Protein AF-A0A0M1J320-F1 (afdb_monomer)

Solvent-accessible surface area (backbone atoms only — not comparable to full-atom values): 5927 Å² total; per-residue (Å²): 108,68,75,60,56,32,64,72,74,73,54,81,69,68,88,75,53,82,51,69,70,58,49,50,48,52,53,51,60,73,50,59,86,61,50,75,67,55,53,50,50,56,52,50,54,52,48,50,53,51,49,51,52,50,53,52,50,50,53,54,52,49,56,53,51,51,52,50,52,52,49,37,47,53,50,42,54,52,43,47,73,75,66,50,56,69,71,58,42,28,70,72,56,71,46,55,68,79,75,75,107

Nearest PDB structures (foldseek):
  3frw-assembly2_D  TM=5.527E-01  e=1.841E+00  Blautia obeum ATCC 29174
  3g1c-assembly1_A-2  TM=4.290E-01  e=2.258E+00  Lachnospira eligens ATCC 27750
  3frw-assembly1_A  TM=5.045E-01  e=6.699E+00  Blautia obeum ATCC 29174

Secondary structure (DSSP, 8-state):
-HHHHHHHH----GGG---HHHHHHHHHHHS-SS-HHHHHHHHHHHHHHHHHHHHHHHHHHHHHHHHHHHHHHHHHHHHHHTT--HHHHHHHH---HHHH-

pLDDT: mean 84.68, std 9.64, range [60.97, 96.75]

Structure (mmCIF, N/CA/C/O backbone):
data_AF-A0A0M1J320-F1
#
_entry.id   AF-A0A0M1J320-F1
#
loop_
_atom_site.group_PDB
_atom_site.id
_atom_site.type_symbol
_atom_site.label_atom_id
_atom_site.label_alt_id
_atom_site.label_comp_id
_atom_site.label_asym_id
_atom_site.label_entity_id
_atom_site.label_seq_id
_atom_site.pdbx_PDB_ins_code
_atom_site.Cartn_x
_atom_site.Cartn_y
_atom_site.Cartn_z
_atom_site.occupancy
_atom_site.B_iso_or_equiv
_atom_site.auth_seq_id
_atom_site.auth_comp_id
_atom_site.auth_asym_id
_atom_site.auth_atom_id
_atom_site.pdbx_PDB_model_num
ATOM 1 N N . MET A 1 1 ? -0.153 2.693 -46.789 1.00 64.81 1 MET A N 1
ATOM 2 C CA . MET A 1 1 ? 1.242 3.129 -46.529 1.00 64.81 1 MET A CA 1
ATOM 3 C C . MET A 1 1 ? 1.849 1.989 -45.742 1.00 64.81 1 MET A C 1
ATOM 5 O O . MET A 1 1 ? 1.321 1.736 -44.676 1.00 64.81 1 MET A O 1
ATOM 9 N N . ARG A 1 2 ? 2.882 1.297 -46.235 1.00 71.19 2 ARG A N 1
ATOM 10 C CA . ARG A 1 2 ? 3.331 0.024 -45.637 1.00 71.19 2 ARG A CA 1
ATOM 11 C C . ARG A 1 2 ? 3.721 0.124 -44.153 1.00 71.19 2 ARG A C 1
ATOM 13 O O . ARG A 1 2 ? 3.338 -0.735 -43.389 1.00 71.19 2 ARG A O 1
ATOM 20 N N . ALA A 1 3 ? 4.286 1.249 -43.713 1.00 73.00 3 ALA A N 1
ATOM 21 C CA . ALA A 1 3 ? 4.530 1.505 -42.287 1.00 73.00 3 ALA A CA 1
ATOM 22 C C .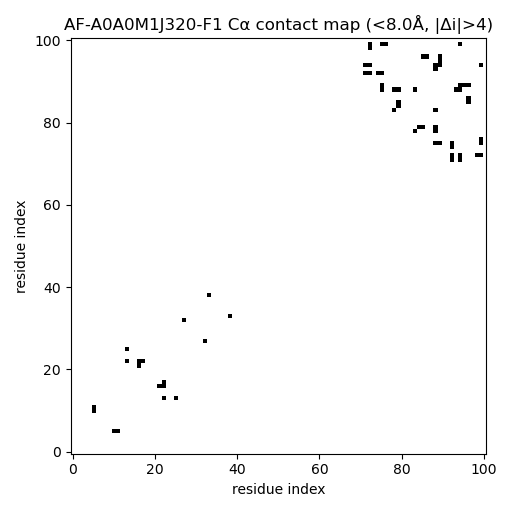 ALA A 1 3 ? 3.259 1.522 -41.405 1.00 73.00 3 ALA A C 1
ATOM 24 O O . ALA A 1 3 ? 3.342 1.279 -40.208 1.00 73.00 3 ALA A O 1
ATOM 25 N N . ILE A 1 4 ? 2.087 1.831 -41.974 1.00 74.00 4 ILE A N 1
ATOM 26 C CA . ILE A 1 4 ? 0.795 1.727 -41.275 1.00 74.00 4 ILE A CA 1
ATOM 27 C C . ILE A 1 4 ? 0.375 0.257 -41.178 1.00 74.00 4 ILE A C 1
ATOM 29 O O . ILE A 1 4 ? -0.128 -0.154 -40.140 1.00 74.00 4 ILE A O 1
ATOM 33 N N . ASP A 1 5 ? 0.609 -0.520 -42.237 1.00 79.31 5 ASP A N 1
ATOM 34 C CA . ASP A 1 5 ? 0.240 -1.936 -42.311 1.00 79.31 5 ASP A CA 1
ATOM 35 C C . ASP A 1 5 ? 1.128 -2.781 -41.372 1.00 79.31 5 ASP A C 1
ATOM 37 O O . ASP A 1 5 ? 0.602 -3.514 -40.542 1.00 79.31 5 ASP A O 1
ATOM 41 N N . ASP A 1 6 ? 2.447 -2.562 -41.386 1.00 79.00 6 ASP A N 1
ATOM 42 C CA . ASP A 1 6 ? 3.413 -3.208 -40.479 1.00 79.00 6 ASP A CA 1
ATOM 43 C C . ASP A 1 6 ? 3.172 -2.817 -38.999 1.00 79.00 6 ASP A C 1
ATOM 45 O O . ASP A 1 6 ? 3.489 -3.546 -38.059 1.00 79.00 6 ASP A O 1
ATOM 49 N N . SER A 1 7 ? 2.584 -1.638 -38.753 1.00 74.12 7 SER A N 1
ATOM 50 C CA . SER A 1 7 ? 2.190 -1.216 -37.401 1.00 74.12 7 SER A CA 1
ATOM 51 C C . SER A 1 7 ? 0.925 -1.922 -36.898 1.00 74.12 7 SER A C 1
ATOM 53 O O . SER A 1 7 ? 0.681 -1.911 -35.691 1.00 74.12 7 SER A O 1
ATOM 55 N N . LEU A 1 8 ? 0.095 -2.466 -37.791 1.00 81.19 8 LEU A N 1
ATOM 56 C CA . LEU A 1 8 ? -1.160 -3.142 -37.450 1.00 81.19 8 LEU A CA 1
ATOM 57 C C . LEU A 1 8 ? -0.935 -4.609 -37.067 1.00 81.19 8 LEU A C 1
ATOM 59 O O . LEU A 1 8 ? -1.662 -5.121 -36.217 1.00 81.19 8 LEU A O 1
ATOM 63 N N . ASP A 1 9 ? 0.056 -5.270 -37.669 1.00 80.75 9 ASP A N 1
ATOM 64 C CA . ASP A 1 9 ? 0.405 -6.670 -37.393 1.00 80.75 9 ASP A CA 1
ATOM 65 C C . ASP A 1 9 ? 1.643 -6.841 -36.492 1.00 80.75 9 ASP A C 1
ATOM 67 O O . ASP A 1 9 ? 1.839 -7.913 -35.913 1.00 80.75 9 ASP A O 1
ATOM 71 N N . GLY A 1 10 ? 2.443 -5.783 -36.321 1.00 75.88 10 GLY A N 1
ATOM 72 C CA . GLY A 1 10 ? 3.642 -5.787 -35.489 1.00 75.88 10 GLY A CA 1
ATOM 73 C C . GLY A 1 10 ? 4.814 -6.564 -36.093 1.00 75.88 10 GLY A C 1
ATOM 74 O O . GLY A 1 10 ? 5.746 -6.898 -35.359 1.00 75.88 10 GLY A O 1
ATOM 75 N N . GLN A 1 11 ? 4.783 -6.872 -37.393 1.00 76.31 11 GLN A N 1
ATOM 76 C CA . GLN A 1 11 ? 5.863 -7.552 -38.106 1.00 76.31 11 GLN A CA 1
ATOM 77 C C . GLN A 1 11 ? 6.450 -6.621 -39.166 1.00 76.31 11 GLN A C 1
ATOM 79 O O . GLN A 1 11 ? 5.737 -6.054 -39.985 1.00 76.31 11 GLN A O 1
ATOM 84 N N . ILE A 1 12 ? 7.774 -6.462 -39.156 1.00 81.06 12 ILE A N 1
ATOM 85 C CA . ILE A 1 12 ? 8.475 -5.559 -40.073 1.00 81.06 12 ILE A CA 1
ATOM 86 C C . ILE A 1 12 ? 9.362 -6.393 -40.999 1.00 81.06 12 ILE A C 1
ATOM 88 O O . ILE A 1 12 ? 10.266 -7.085 -40.536 1.00 81.06 12 ILE A O 1
ATOM 92 N N . ASP A 1 13 ? 9.125 -6.303 -42.309 1.00 82.25 13 ASP A N 1
ATOM 93 C CA . ASP A 1 13 ? 10.035 -6.828 -43.334 1.00 82.25 13 ASP A CA 1
ATOM 94 C C . ASP A 1 13 ? 11.010 -5.726 -43.774 1.00 82.25 13 ASP A C 1
ATOM 96 O O . ASP A 1 13 ? 10.734 -4.931 -44.681 1.00 82.25 13 ASP A O 1
ATOM 100 N N . GLU A 1 14 ? 12.166 -5.666 -43.112 1.00 78.25 14 GLU A N 1
ATOM 101 C CA . GLU A 1 14 ? 13.184 -4.628 -43.318 1.00 78.25 14 GLU A CA 1
ATOM 102 C C . GLU A 1 14 ? 13.685 -4.541 -44.771 1.00 78.25 14 GLU A C 1
ATOM 104 O O . GLU A 1 14 ? 14.018 -3.452 -45.245 1.00 78.25 14 GLU A O 1
ATOM 109 N N . ALA A 1 15 ? 13.667 -5.651 -45.522 1.00 78.94 15 ALA A N 1
ATOM 110 C CA . ALA A 1 15 ? 14.125 -5.699 -46.913 1.00 78.94 15 ALA A CA 1
ATOM 111 C C . ALA A 1 15 ? 13.234 -4.885 -47.868 1.00 78.94 15 ALA A C 1
ATOM 113 O O . ALA A 1 15 ? 13.656 -4.524 -48.971 1.00 78.94 15 ALA A O 1
ATOM 114 N N . THR A 1 16 ? 12.006 -4.566 -47.450 1.00 82.12 16 THR A N 1
ATOM 115 C CA . THR A 1 16 ? 11.068 -3.764 -48.247 1.00 82.12 16 THR A CA 1
ATOM 116 C C . THR A 1 16 ? 11.265 -2.251 -48.098 1.00 82.12 16 THR A C 1
ATOM 118 O O . THR A 1 16 ? 10.709 -1.481 -48.888 1.00 82.12 16 THR A O 1
ATOM 121 N N . TYR A 1 17 ? 12.102 -1.803 -47.155 1.00 83.81 17 TYR A N 1
ATOM 122 C CA . TYR A 1 17 ? 12.422 -0.392 -46.937 1.00 83.81 17 TYR A CA 1
ATOM 123 C C . TYR A 1 17 ? 13.711 0.004 -47.664 1.00 83.81 17 TYR A C 1
ATOM 125 O O . TYR A 1 17 ? 14.817 -0.257 -47.218 1.00 83.81 17 TYR A O 1
ATOM 133 N N . THR A 1 18 ? 13.588 0.705 -48.790 1.00 83.75 18 THR A N 1
ATOM 134 C CA . THR A 1 18 ? 14.741 1.033 -49.655 1.00 83.75 18 THR A CA 1
ATOM 135 C C . THR A 1 18 ? 15.412 2.370 -49.344 1.00 83.75 18 THR 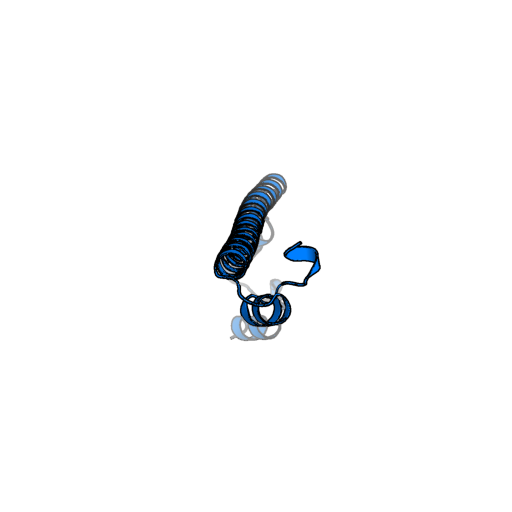A C 1
ATOM 137 O O . THR A 1 18 ? 16.480 2.673 -49.879 1.00 83.75 18 THR A O 1
ATOM 140 N N . ARG A 1 19 ? 14.804 3.206 -48.494 1.00 88.31 19 ARG A N 1
ATOM 141 C CA . ARG A 1 19 ? 15.380 4.504 -48.122 1.00 88.31 19 ARG A CA 1
ATOM 142 C C . ARG A 1 19 ? 16.576 4.307 -47.201 1.00 88.31 19 ARG A C 1
ATOM 144 O O . ARG A 1 19 ? 16.454 3.715 -46.132 1.00 88.31 19 ARG A O 1
ATOM 151 N N . SER A 1 20 ? 17.709 4.878 -47.596 1.00 84.00 20 SER A N 1
ATOM 152 C CA . SER A 1 20 ? 18.983 4.743 -46.884 1.00 84.00 20 SER A CA 1
ATOM 153 C C . SER A 1 20 ? 18.921 5.215 -45.428 1.00 84.00 20 SER A C 1
ATOM 155 O O . SER A 1 20 ? 19.599 4.674 -44.563 1.00 84.00 20 SER A O 1
ATOM 157 N N . GLU A 1 21 ? 18.089 6.214 -45.148 1.00 85.44 21 GLU A N 1
ATOM 158 C CA . GLU A 1 21 ? 17.862 6.777 -43.824 1.00 85.44 21 GLU A CA 1
ATOM 159 C C . GLU A 1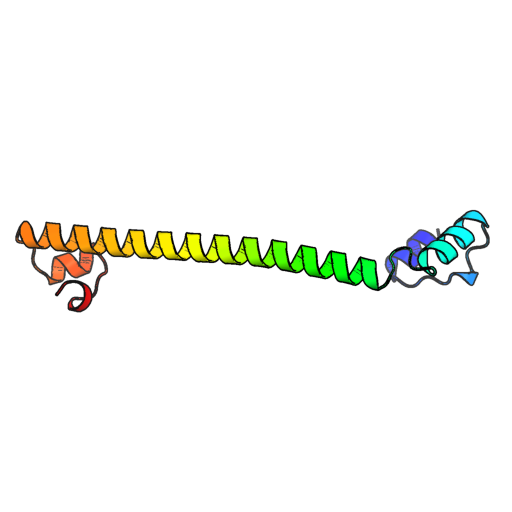 21 ? 17.113 5.793 -42.926 1.00 85.44 21 GLU A C 1
ATOM 161 O O . GLU A 1 21 ? 17.438 5.680 -41.751 1.00 85.44 21 GLU A O 1
ATOM 166 N N . ILE A 1 22 ? 16.158 5.045 -43.488 1.00 83.62 22 ILE A N 1
ATOM 167 C CA . ILE A 1 22 ? 15.382 4.034 -42.760 1.00 83.62 22 ILE A CA 1
ATOM 168 C C . ILE A 1 22 ? 16.259 2.812 -42.470 1.00 83.62 22 ILE A C 1
ATOM 170 O O . ILE A 1 22 ? 16.297 2.335 -41.342 1.00 83.62 22 ILE A O 1
ATOM 174 N N . LEU A 1 23 ? 17.055 2.372 -43.448 1.00 80.94 23 LEU A N 1
ATOM 175 C CA . LEU A 1 23 ? 18.000 1.266 -43.267 1.00 80.94 23 LEU A CA 1
ATOM 176 C C . LEU A 1 23 ? 19.056 1.560 -42.189 1.00 80.94 23 LEU A C 1
ATOM 178 O O . LEU A 1 23 ? 19.403 0.685 -41.403 1.00 80.94 23 LEU A O 1
ATOM 182 N N . LYS A 1 24 ? 19.533 2.809 -42.097 1.00 81.00 24 LYS A N 1
ATOM 183 C CA . LYS A 1 24 ? 20.434 3.239 -41.013 1.00 81.00 24 LYS A CA 1
ATOM 184 C C . LYS A 1 24 ? 19.767 3.175 -39.640 1.00 81.00 24 LYS A C 1
ATOM 186 O O . LYS A 1 24 ? 20.443 2.871 -38.664 1.00 81.00 24 LYS A O 1
ATOM 191 N N . ILE A 1 25 ? 18.469 3.472 -39.558 1.00 79.25 25 ILE A N 1
ATOM 192 C CA . ILE A 1 25 ? 17.707 3.368 -38.309 1.00 79.25 25 ILE A CA 1
ATOM 193 C C . ILE A 1 25 ? 17.617 1.902 -37.874 1.00 79.25 25 ILE A C 1
ATOM 195 O O . ILE A 1 25 ? 17.901 1.626 -36.715 1.00 79.25 25 ILE A O 1
ATOM 199 N N . PHE A 1 26 ? 17.325 0.964 -38.783 1.00 77.94 26 PHE A N 1
ATOM 200 C CA . PHE A 1 26 ? 17.331 -0.467 -38.447 1.00 77.94 26 PHE A CA 1
ATOM 201 C C . PHE A 1 26 ? 18.701 -0.940 -37.961 1.00 77.94 26 PHE A C 1
ATOM 203 O O . PHE A 1 26 ? 18.786 -1.538 -36.897 1.00 77.94 26 PHE A O 1
ATOM 210 N N . GLN A 1 27 ? 19.787 -0.544 -38.629 1.00 73.56 27 GLN A N 1
ATOM 211 C CA . GLN A 1 27 ? 21.149 -0.851 -38.169 1.00 73.56 27 GLN A CA 1
ATOM 212 C C . GLN A 1 27 ? 21.475 -0.261 -36.788 1.00 73.56 27 GLN A C 1
ATOM 214 O O . GLN A 1 27 ? 22.220 -0.864 -36.022 1.00 73.56 27 GLN A O 1
ATOM 219 N N . LEU A 1 28 ? 20.949 0.925 -36.465 1.00 74.94 28 LEU A N 1
ATOM 220 C CA . LEU A 1 28 ? 21.107 1.550 -35.147 1.00 74.94 28 LEU A CA 1
ATOM 221 C C . LEU A 1 28 ? 20.271 0.858 -34.062 1.00 74.94 28 LEU A C 1
ATOM 223 O O . LEU A 1 28 ? 20.673 0.880 -32.906 1.00 74.94 28 LEU A O 1
ATOM 227 N N . ILE A 1 29 ? 19.123 0.278 -34.416 1.00 73.12 29 ILE A N 1
ATOM 228 C CA . ILE A 1 29 ? 18.261 -0.483 -33.499 1.00 73.12 29 ILE A CA 1
ATOM 229 C C . ILE A 1 29 ? 18.833 -1.887 -33.268 1.00 73.12 29 ILE A C 1
ATOM 231 O O . ILE A 1 29 ? 18.899 -2.338 -32.128 1.00 73.12 29 ILE A O 1
ATOM 235 N N . GLU A 1 3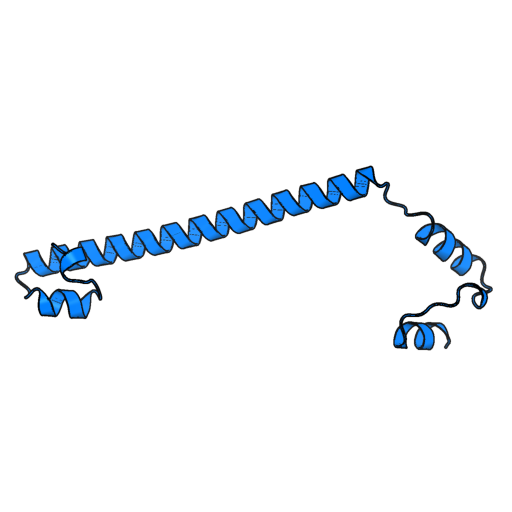0 ? 19.268 -2.560 -34.337 1.00 67.62 30 GLU A N 1
ATOM 236 C CA . GLU A 1 30 ? 19.906 -3.882 -34.305 1.00 67.62 30 GLU A CA 1
ATOM 237 C C . GLU A 1 30 ? 21.223 -3.835 -33.523 1.00 67.62 30 GLU A C 1
ATOM 239 O O . GLU A 1 30 ? 21.527 -4.717 -32.717 1.00 67.62 30 GLU A O 1
ATOM 244 N N . LYS A 1 31 ? 21.989 -2.755 -33.701 1.00 67.25 31 LYS A N 1
ATOM 245 C CA . LYS A 1 31 ? 23.152 -2.443 -32.878 1.00 67.25 31 LYS A CA 1
ATOM 246 C C . LYS A 1 31 ? 22.686 -1.825 -31.565 1.00 67.25 31 LYS A C 1
ATOM 248 O O . LYS A 1 31 ? 22.829 -0.621 -31.373 1.00 67.25 31 LYS A O 1
ATOM 253 N N . ASP A 1 32 ? 22.129 -2.668 -30.699 1.00 60.97 32 ASP A N 1
ATOM 254 C CA . ASP A 1 32 ? 21.659 -2.338 -29.354 1.00 60.97 32 ASP A CA 1
ATOM 255 C C . ASP A 1 32 ? 22.534 -1.234 -28.724 1.00 60.97 32 ASP A C 1
ATOM 257 O O . ASP A 1 32 ? 23.710 -1.441 -28.417 1.00 60.97 32 ASP A O 1
ATOM 261 N N . THR A 1 33 ? 22.003 -0.009 -28.638 1.00 67.38 33 THR A N 1
ATOM 262 C CA . THR A 1 33 ? 22.782 1.181 -28.238 1.00 67.38 33 THR A CA 1
ATOM 263 C C . THR A 1 33 ? 23.080 1.212 -26.743 1.00 67.38 33 THR A C 1
ATOM 265 O O . THR A 1 33 ? 23.798 2.093 -26.271 1.00 67.38 33 THR A O 1
ATOM 268 N N . ILE A 1 34 ? 22.533 0.245 -26.009 1.00 69.94 34 ILE A N 1
ATOM 269 C CA . ILE A 1 34 ? 22.699 0.052 -24.580 1.00 69.94 34 ILE A CA 1
ATOM 270 C C . ILE A 1 34 ? 23.490 -1.241 -24.409 1.00 69.94 34 ILE A C 1
ATOM 272 O O . ILE A 1 34 ? 23.038 -2.308 -24.830 1.00 69.94 34 ILE A O 1
ATOM 276 N N . SER A 1 35 ? 24.676 -1.162 -23.803 1.00 76.31 35 SER A N 1
ATOM 277 C CA . SER A 1 35 ? 25.465 -2.371 -23.563 1.00 76.31 35 SER A CA 1
ATOM 278 C C . SER A 1 35 ? 24.742 -3.297 -22.566 1.00 76.31 35 SER A C 1
ATOM 280 O O . SER A 1 35 ? 23.913 -2.837 -21.771 1.00 76.31 35 SER A O 1
ATOM 282 N N . PRO A 1 36 ? 25.045 -4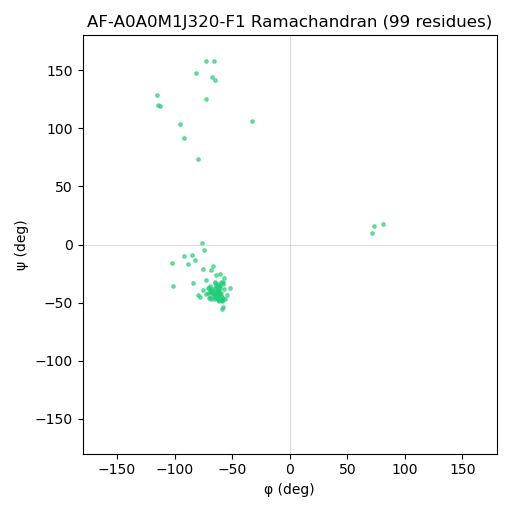.605 -22.555 1.00 73.44 36 PRO A N 1
ATOM 283 C CA . PRO A 1 36 ? 24.531 -5.524 -21.541 1.00 73.44 36 PRO A CA 1
ATOM 284 C C . PRO A 1 36 ? 24.777 -5.041 -20.101 1.00 73.44 36 PRO A C 1
ATOM 286 O O . PRO A 1 36 ? 23.903 -5.188 -19.247 1.00 73.44 36 PRO A O 1
ATOM 289 N N . GLU A 1 37 ? 25.928 -4.415 -19.838 1.00 75.50 37 GLU A N 1
ATOM 290 C CA . GLU A 1 37 ? 26.260 -3.800 -18.549 1.00 75.50 37 GLU A CA 1
ATOM 291 C C . GLU A 1 37 ? 25.371 -2.586 -18.232 1.00 75.50 37 GLU A C 1
ATOM 293 O O . GLU A 1 37 ? 24.906 -2.439 -17.102 1.00 75.50 37 GLU A O 1
ATOM 298 N N . ASP A 1 38 ? 25.089 -1.731 -19.218 1.00 76.75 38 ASP A N 1
ATOM 299 C CA . ASP A 1 38 ? 24.177 -0.590 -19.057 1.00 76.75 38 ASP A CA 1
ATOM 300 C C . ASP A 1 38 ? 22.737 -1.051 -18.804 1.00 76.75 38 ASP A C 1
ATOM 302 O O . ASP A 1 38 ? 22.061 -0.525 -17.918 1.00 76.75 38 ASP A O 1
ATOM 306 N N . ARG A 1 39 ? 22.282 -2.091 -19.514 1.00 76.25 39 ARG A N 1
ATOM 307 C CA . ARG A 1 39 ? 20.976 -2.728 -19.280 1.00 76.25 39 ARG A CA 1
ATOM 308 C C . ARG A 1 39 ? 20.883 -3.322 -17.874 1.00 76.25 39 ARG A C 1
ATOM 310 O O . ARG A 1 39 ? 19.842 -3.185 -17.231 1.00 76.25 39 ARG A O 1
ATOM 317 N N . ALA A 1 40 ? 21.949 -3.967 -17.396 1.00 71.44 40 ALA A N 1
ATOM 318 C CA . ALA A 1 40 ? 22.008 -4.519 -16.045 1.00 71.44 40 ALA A CA 1
ATOM 319 C C . ALA A 1 40 ? 21.918 -3.411 -14.983 1.00 71.44 40 ALA A C 1
ATOM 321 O O . ALA A 1 40 ? 21.097 -3.514 -14.074 1.00 71.44 40 ALA A O 1
ATOM 322 N N . ARG A 1 41 ? 22.670 -2.313 -15.156 1.00 77.06 41 ARG A N 1
ATOM 323 C CA . ARG A 1 41 ? 22.607 -1.142 -14.265 1.00 77.06 41 ARG A CA 1
ATOM 324 C C . ARG A 1 41 ? 21.211 -0.525 -14.206 1.00 77.06 41 ARG A C 1
ATOM 326 O O . ARG A 1 41 ? 20.687 -0.335 -13.115 1.00 77.06 41 ARG A O 1
ATOM 333 N N . MET A 1 42 ? 20.573 -0.297 -15.356 1.00 76.19 42 MET A N 1
ATOM 334 C CA . MET A 1 42 ? 19.211 0.256 -15.407 1.00 76.19 42 MET A CA 1
ATOM 335 C C . MET A 1 42 ? 18.181 -0.650 -14.717 1.00 76.19 42 MET A C 1
ATOM 337 O O . MET A 1 42 ? 17.232 -0.168 -14.096 1.00 76.19 42 MET A O 1
ATOM 341 N N . LEU A 1 43 ? 18.334 -1.972 -14.837 1.00 75.19 43 LEU A N 1
ATOM 342 C CA . LEU A 1 43 ? 17.443 -2.924 -14.179 1.00 75.19 43 LEU A CA 1
ATOM 343 C C . LEU A 1 43 ? 17.623 -2.911 -12.657 1.00 75.19 43 LEU A C 1
ATOM 345 O O . LEU A 1 43 ? 16.628 -2.985 -11.936 1.00 75.19 43 LEU A O 1
ATOM 349 N N . ASP A 1 44 ? 18.860 -2.816 -12.179 1.00 74.00 44 ASP A N 1
ATOM 350 C CA . ASP A 1 44 ? 19.164 -2.793 -10.749 1.00 74.00 44 ASP A CA 1
ATOM 351 C C . ASP A 1 44 ? 18.730 -1.478 -10.084 1.00 74.00 44 ASP A C 1
ATOM 353 O O . ASP A 1 44 ? 18.077 -1.528 -9.043 1.00 74.00 44 ASP A O 1
ATOM 357 N N . GLU A 1 45 ? 18.945 -0.324 -10.724 1.00 74.44 45 GLU A N 1
ATOM 358 C CA . GLU A 1 45 ? 18.420 0.972 -10.255 1.00 74.44 45 GLU A CA 1
ATOM 359 C C . GLU A 1 45 ? 16.888 0.939 -10.135 1.00 74.44 45 GLU A C 1
ATOM 361 O O . GLU A 1 45 ? 16.316 1.289 -9.101 1.00 74.44 45 GLU A O 1
ATOM 366 N N . ARG A 1 46 ? 16.200 0.410 -11.157 1.00 67.88 46 ARG A N 1
ATOM 367 C CA . ARG A 1 46 ? 14.736 0.281 -11.139 1.00 67.88 46 ARG A CA 1
ATOM 368 C C . ARG A 1 46 ? 14.244 -0.680 -10.054 1.00 67.88 46 ARG A C 1
ATOM 370 O O . ARG A 1 46 ? 13.152 -0.488 -9.514 1.00 67.88 46 ARG A O 1
ATOM 377 N N . ARG A 1 47 ? 15.009 -1.731 -9.744 1.00 74.00 47 ARG A N 1
ATOM 378 C CA . ARG A 1 47 ? 14.700 -2.658 -8.642 1.00 74.00 47 ARG A CA 1
ATOM 379 C C . ARG A 1 47 ? 14.839 -1.974 -7.292 1.00 74.00 47 ARG A C 1
ATOM 381 O O . ARG A 1 47 ? 13.984 -2.193 -6.438 1.00 74.00 47 ARG A O 1
ATOM 388 N N . GLU A 1 48 ? 15.866 -1.153 -7.108 1.00 75.00 48 GLU A N 1
ATOM 389 C CA . GLU A 1 48 ? 16.083 -0.407 -5.871 1.00 75.00 48 GLU A CA 1
ATOM 390 C C . GLU A 1 48 ? 14.974 0.628 -5.643 1.00 75.00 48 GLU A C 1
ATOM 392 O O . GLU A 1 48 ? 14.358 0.636 -4.578 1.00 75.00 48 GLU A O 1
ATOM 397 N N . GLU A 1 49 ? 14.612 1.410 -6.664 1.00 76.62 49 GLU A N 1
ATOM 398 C CA . GLU A 1 49 ? 13.480 2.343 -6.593 1.00 76.62 49 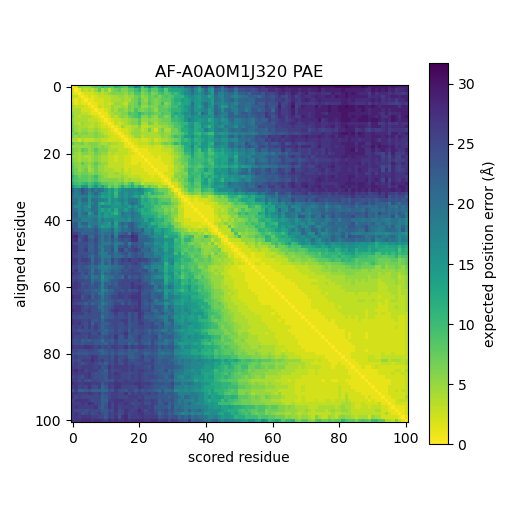GLU A CA 1
ATOM 399 C C . GLU A 1 49 ? 12.161 1.626 -6.277 1.00 76.62 49 GLU A C 1
ATOM 401 O O . GLU A 1 49 ? 11.417 2.039 -5.383 1.00 76.62 49 GLU A O 1
ATOM 406 N N . ALA A 1 50 ? 11.875 0.524 -6.980 1.00 78.50 50 ALA A N 1
ATOM 407 C CA . ALA A 1 50 ? 10.669 -0.261 -6.746 1.00 78.50 50 ALA A CA 1
ATOM 408 C C . ALA A 1 50 ? 10.632 -0.820 -5.319 1.00 78.50 50 ALA A C 1
ATOM 410 O O . ALA A 1 50 ? 9.584 -0.753 -4.681 1.00 78.50 50 ALA A O 1
ATOM 411 N N . TYR A 1 51 ? 11.765 -1.321 -4.815 1.00 80.12 51 TYR A N 1
ATOM 412 C CA . TYR A 1 51 ? 11.914 -1.841 -3.457 1.00 80.12 51 TYR A CA 1
ATOM 413 C C . TYR A 1 51 ? 11.724 -0.755 -2.390 1.00 80.12 51 TYR A C 1
ATOM 415 O O . TYR A 1 51 ? 11.028 -0.973 -1.398 1.00 80.12 51 TYR A O 1
ATOM 423 N N . VAL A 1 52 ? 12.291 0.436 -2.595 1.00 85.69 52 VAL A N 1
ATOM 424 C CA . VAL A 1 52 ? 12.114 1.582 -1.691 1.00 85.69 52 VAL A CA 1
ATOM 425 C C . VAL A 1 52 ? 10.646 1.999 -1.634 1.00 85.69 52 VAL A C 1
ATOM 427 O O . VAL A 1 52 ? 10.108 2.218 -0.546 1.00 85.69 52 VAL A O 1
ATOM 430 N N . VAL A 1 53 ? 9.967 2.063 -2.784 1.00 87.62 53 VAL A N 1
ATOM 431 C CA . VAL A 1 53 ? 8.543 2.418 -2.849 1.00 87.62 53 VAL A CA 1
ATOM 432 C C . VAL A 1 53 ? 7.678 1.378 -2.140 1.00 87.62 53 VAL A C 1
ATOM 434 O O . VAL A 1 53 ? 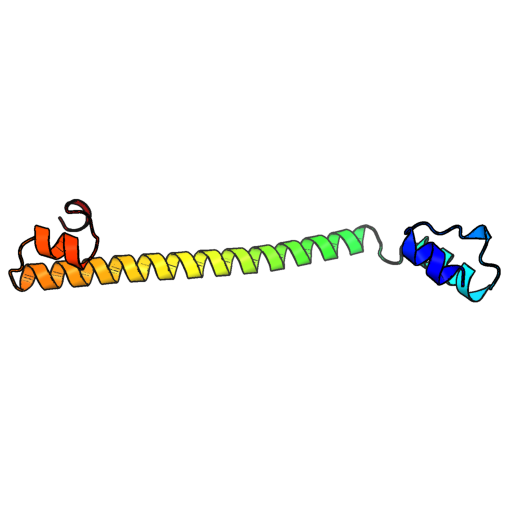6.821 1.766 -1.344 1.00 87.62 53 VAL A O 1
ATOM 437 N N . THR A 1 54 ? 7.893 0.078 -2.372 1.00 90.12 54 THR A N 1
ATOM 438 C CA . THR A 1 54 ? 7.139 -0.966 -1.658 1.00 90.12 54 THR A CA 1
ATOM 439 C C . THR A 1 54 ? 7.396 -0.910 -0.163 1.00 90.12 54 THR A C 1
ATOM 441 O O . THR A 1 54 ? 6.434 -0.880 0.598 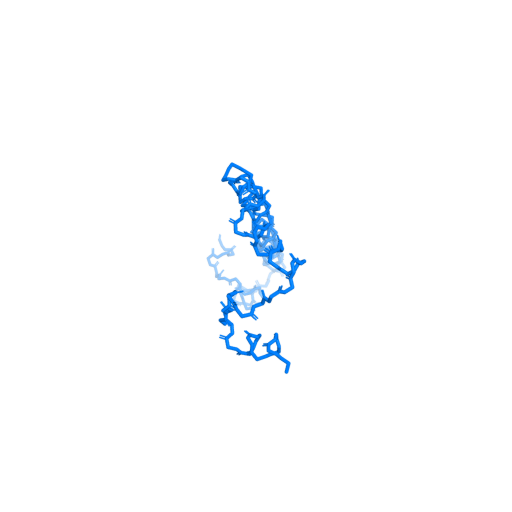1.00 90.12 54 THR A O 1
ATOM 444 N N . LYS A 1 55 ? 8.653 -0.801 0.278 1.00 93.12 55 LYS A N 1
ATOM 445 C CA . LYS A 1 55 ? 8.976 -0.726 1.711 1.00 93.12 55 LYS A CA 1
ATOM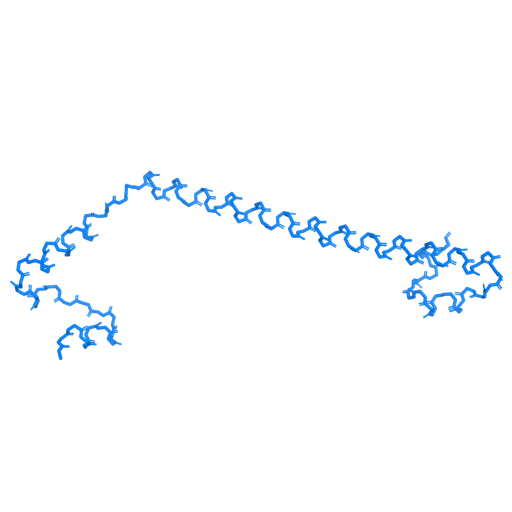 446 C C . LYS A 1 55 ? 8.369 0.495 2.392 1.00 93.12 55 LYS A C 1
ATOM 448 O O . LYS A 1 55 ? 7.844 0.386 3.497 1.00 93.12 55 LYS A O 1
ATOM 453 N N . TYR A 1 56 ? 8.377 1.645 1.724 1.00 93.50 56 TYR A N 1
ATOM 454 C CA . TYR A 1 56 ? 7.712 2.841 2.229 1.00 93.50 56 TYR A CA 1
ATOM 455 C C . TYR A 1 56 ? 6.192 2.646 2.349 1.00 93.50 56 TYR A C 1
ATOM 457 O O . TYR A 1 56 ? 5.589 3.045 3.347 1.00 93.50 56 TYR A O 1
ATOM 465 N N . GLN A 1 57 ? 5.556 2.023 1.350 1.00 93.69 57 GLN A N 1
ATOM 466 C CA . GLN A 1 57 ? 4.120 1.741 1.386 1.00 93.69 57 GLN A CA 1
ATOM 467 C C . GLN A 1 57 ? 3.753 0.729 2.476 1.00 93.69 57 GLN A C 1
ATOM 469 O O . GLN A 1 57 ? 2.773 0.956 3.186 1.00 93.69 57 GLN A O 1
ATOM 474 N N . GLU A 1 58 ? 4.545 -0.333 2.640 1.00 93.69 58 GLU A N 1
ATOM 475 C CA . GLU A 1 58 ? 4.399 -1.323 3.713 1.00 93.69 58 GLU A CA 1
ATOM 476 C C . GLU A 1 58 ? 4.479 -0.647 5.085 1.00 93.69 58 GLU A C 1
ATOM 478 O O . GLU A 1 58 ? 3.523 -0.729 5.852 1.00 93.69 58 GLU A O 1
ATOM 483 N N . GLY A 1 59 ? 5.540 0.124 5.353 1.00 96.06 59 GLY A N 1
ATOM 484 C CA . GLY A 1 59 ? 5.698 0.819 6.635 1.00 96.06 59 GLY A CA 1
ATOM 485 C C . GLY A 1 59 ? 4.591 1.844 6.905 1.00 96.06 59 GLY A C 1
ATOM 486 O O . GLY A 1 59 ? 4.115 1.983 8.031 1.00 96.06 59 GLY A O 1
ATOM 487 N N . LYS A 1 60 ? 4.101 2.537 5.869 1.00 96.56 60 LYS A N 1
ATOM 488 C CA . LYS A 1 60 ? 2.953 3.449 6.000 1.00 96.56 60 LYS A CA 1
ATOM 489 C C . LYS A 1 60 ? 1.653 2.702 6.314 1.00 96.56 60 LYS A C 1
ATOM 491 O O . LYS A 1 60 ? 0.821 3.220 7.062 1.00 96.56 60 LYS A O 1
ATOM 496 N N . ALA A 1 61 ? 1.442 1.530 5.717 1.00 95.88 61 ALA A N 1
ATOM 497 C CA . ALA A 1 61 ? 0.271 0.700 5.976 1.00 95.88 61 ALA A CA 1
ATOM 498 C C . ALA A 1 61 ? 0.311 0.107 7.392 1.00 95.88 61 ALA A C 1
ATOM 500 O O . ALA A 1 61 ? -0.690 0.197 8.103 1.00 95.88 61 ALA A O 1
ATOM 501 N N . GLU A 1 62 ? 1.468 -0.408 7.807 1.00 95.75 62 GLU A N 1
ATOM 502 C CA . GLU A 1 62 ? 1.728 -0.936 9.148 1.00 95.75 62 GLU A CA 1
ATOM 503 C C . GLU A 1 62 ? 1.496 0.136 10.214 1.00 95.75 62 GLU A C 1
ATOM 505 O O . GLU A 1 62 ? 0.604 -0.022 11.043 1.00 95.75 62 GLU A O 1
ATOM 510 N N . GLY A 1 63 ? 2.151 1.298 10.112 1.00 96.75 63 GLY A N 1
ATOM 511 C CA . GLY A 1 63 ? 1.969 2.379 11.087 1.00 96.75 63 GLY A CA 1
ATOM 512 C C . GLY A 1 63 ? 0.523 2.890 11.174 1.00 96.75 63 GLY A C 1
ATOM 513 O O . GLY A 1 63 ? 0.045 3.265 12.244 1.00 96.75 63 GLY A O 1
ATOM 514 N N . LYS A 1 64 ? -0.231 2.863 10.065 1.00 96.62 64 LYS A N 1
ATOM 515 C CA . LYS A 1 64 ? -1.665 3.199 10.079 1.00 96.62 64 LYS A CA 1
ATOM 516 C C . LYS A 1 64 ? -2.504 2.123 10.773 1.00 96.62 64 LYS A C 1
ATOM 518 O O . LYS A 1 64 ? -3.491 2.466 11.424 1.00 96.62 64 LYS A O 1
ATOM 523 N N . ALA A 1 65 ? -2.168 0.848 10.595 1.00 94.69 65 ALA A N 1
ATOM 524 C CA . ALA A 1 65 ? -2.844 -0.256 11.267 1.00 94.69 65 ALA A CA 1
ATOM 525 C C . ALA A 1 65 ? -2.553 -0.243 12.775 1.00 94.69 65 ALA A C 1
ATOM 527 O O . ALA A 1 65 ? -3.494 -0.284 13.565 1.00 94.69 65 ALA A O 1
ATOM 528 N N . GLU A 1 66 ? -1.287 -0.078 13.163 1.00 95.00 66 GLU A N 1
ATOM 529 C CA . GLU A 1 66 ? -0.865 0.044 14.561 1.00 95.00 66 GLU A CA 1
ATOM 530 C C . GLU A 1 66 ? -1.536 1.229 15.255 1.00 95.00 66 GLU A C 1
ATOM 532 O O . GLU A 1 66 ? -2.136 1.057 16.313 1.00 95.00 66 GLU A O 1
ATOM 537 N N . GLY A 1 67 ? -1.526 2.413 14.631 1.00 95.38 67 GLY A N 1
ATOM 538 C CA . GLY A 1 67 ? -2.160 3.601 15.204 1.00 95.38 67 GLY A CA 1
ATOM 539 C C . GLY A 1 67 ? -3.661 3.416 15.437 1.00 95.38 67 GLY A C 1
ATOM 540 O O . GLY A 1 67 ? -4.174 3.778 16.494 1.00 95.38 67 GLY A O 1
ATOM 541 N N . LYS A 1 68 ? -4.367 2.783 14.490 1.00 94.56 68 LYS A N 1
ATOM 542 C CA . LYS A 1 68 ? -5.790 2.448 14.655 1.00 94.56 68 LYS A CA 1
ATOM 543 C C . LYS A 1 68 ? -6.025 1.447 15.784 1.00 94.56 68 LYS A C 1
ATOM 545 O O . LYS A 1 68 ? -6.968 1.618 16.551 1.00 94.56 68 LYS A O 1
ATOM 550 N N . ALA A 1 69 ? -5.196 0.409 15.879 1.00 91.94 69 ALA A N 1
ATOM 551 C CA . ALA A 1 69 ? -5.306 -0.591 16.935 1.00 91.94 69 ALA A CA 1
ATOM 552 C C . ALA A 1 69 ? -5.031 0.028 18.317 1.00 91.94 69 ALA A C 1
ATOM 554 O O . ALA A 1 69 ? -5.774 -0.211 19.270 1.00 91.94 69 ALA A O 1
ATOM 555 N N . GLU A 1 70 ? -4.012 0.884 18.423 1.00 94.12 70 GLU A N 1
ATOM 556 C CA . GLU A 1 70 ? -3.690 1.587 19.662 1.00 94.12 70 GLU A CA 1
ATOM 557 C C . GLU A 1 70 ? -4.816 2.543 20.079 1.00 94.12 70 GLU A C 1
ATOM 559 O O . GLU A 1 70 ? -5.208 2.555 21.247 1.00 94.12 70 GLU A O 1
ATOM 564 N N . GLU A 1 71 ? -5.374 3.310 19.141 1.00 94.81 71 GLU A N 1
ATOM 565 C CA . GLU A 1 71 ? -6.499 4.212 19.397 1.00 94.81 71 GLU A CA 1
ATOM 566 C C . GLU A 1 71 ? -7.754 3.448 19.843 1.00 94.81 71 GLU A C 1
ATOM 568 O O . GLU A 1 71 ? -8.389 3.832 20.832 1.00 94.81 71 GLU A O 1
ATOM 573 N N . ALA A 1 72 ? -8.078 2.333 19.180 1.00 94.00 72 ALA A N 1
ATOM 574 C CA . ALA A 1 72 ? -9.190 1.467 19.563 1.00 94.00 72 ALA A CA 1
ATOM 575 C C . ALA A 1 72 ? -9.006 0.936 20.992 1.00 94.00 72 ALA A C 1
ATOM 577 O O . ALA A 1 72 ? -9.930 1.009 21.806 1.00 94.00 72 ALA A O 1
ATOM 578 N N . ARG A 1 73 ? -7.792 0.490 21.342 1.00 93.75 73 ARG A N 1
ATOM 579 C CA . ARG A 1 73 ? -7.471 -0.004 22.688 1.00 93.75 73 ARG A CA 1
ATOM 580 C C . ARG A 1 73 ? -7.500 1.102 23.742 1.00 93.75 73 ARG A C 1
ATOM 582 O O . ARG A 1 73 ? -7.976 0.877 24.856 1.00 93.75 73 ARG A O 1
ATOM 589 N N . ARG A 1 74 ? -7.013 2.306 23.424 1.00 94.94 74 ARG A N 1
ATOM 590 C CA . ARG A 1 74 ? -7.104 3.476 24.319 1.00 94.94 74 ARG A CA 1
ATOM 591 C C . ARG A 1 74 ? -8.558 3.853 24.578 1.00 94.94 74 ARG A C 1
ATOM 593 O O . ARG A 1 74 ? -8.926 4.077 25.728 1.00 94.94 74 ARG A O 1
ATOM 600 N N . THR A 1 75 ? -9.373 3.864 23.528 1.00 94.94 75 THR A N 1
ATOM 601 C CA . THR A 1 75 ? -10.809 4.142 23.614 1.00 94.94 75 THR A CA 1
ATOM 602 C C . THR A 1 75 ? -11.515 3.090 24.464 1.00 94.94 75 THR A C 1
ATOM 604 O O . THR A 1 75 ? -12.210 3.456 25.406 1.00 94.94 75 THR A O 1
ATOM 607 N N . ALA A 1 76 ? -11.263 1.799 24.225 1.00 95.31 76 ALA A N 1
ATOM 608 C CA . ALA A 1 76 ? -11.825 0.711 25.027 1.00 95.31 76 ALA A CA 1
ATOM 609 C C . ALA A 1 76 ? -11.485 0.857 26.519 1.00 95.31 76 ALA A C 1
ATOM 611 O O . ALA A 1 76 ? -12.369 0.799 27.372 1.00 95.31 76 ALA A O 1
ATOM 612 N N . ASN A 1 77 ? -10.217 1.135 26.837 1.00 94.06 77 ASN A N 1
ATOM 613 C CA . ASN A 1 77 ? -9.774 1.351 28.215 1.00 94.06 77 ASN A CA 1
ATOM 614 C C . ASN A 1 77 ? -10.426 2.574 28.868 1.00 94.06 77 ASN A C 1
ATOM 616 O O . ASN A 1 77 ? -10.773 2.527 30.047 1.00 94.06 77 ASN A O 1
ATOM 620 N N . ALA A 1 78 ? -10.586 3.676 28.131 1.00 95.75 78 ALA A N 1
ATOM 621 C CA . ALA A 1 78 ? -11.292 4.849 28.633 1.00 95.75 78 ALA A CA 1
ATOM 622 C C . ALA A 1 78 ? -12.763 4.516 28.925 1.00 95.75 78 ALA A C 1
ATOM 624 O O . ALA A 1 78 ? -13.264 4.857 29.990 1.00 95.75 78 ALA A O 1
ATOM 625 N N . MET A 1 79 ? -13.426 3.776 28.034 1.00 95.06 79 MET A N 1
ATOM 626 C CA . MET A 1 79 ? -14.822 3.382 28.217 1.00 95.06 79 MET A CA 1
ATOM 627 C C . MET A 1 79 ? -15.029 2.483 29.441 1.00 95.06 79 MET A C 1
ATOM 629 O O . MET A 1 79 ? -15.968 2.696 30.206 1.00 95.06 79 MET A O 1
ATOM 633 N N . LEU A 1 80 ? -14.131 1.520 29.662 1.00 94.94 80 LEU A N 1
ATOM 634 C CA . LEU A 1 80 ? -14.164 0.670 30.854 1.00 94.94 80 LEU A CA 1
ATOM 635 C C . LEU A 1 80 ? -13.955 1.472 32.145 1.00 94.94 80 LEU A C 1
ATOM 637 O O . LEU A 1 80 ? -14.613 1.200 33.147 1.00 94.94 80 LEU A O 1
ATOM 641 N N . LYS A 1 81 ? -13.075 2.483 32.131 1.00 95.12 81 LYS A N 1
ATOM 642 C CA . LYS A 1 81 ? -12.870 3.382 33.283 1.00 95.12 81 LYS A CA 1
ATOM 643 C C . LYS A 1 81 ? -14.108 4.215 33.611 1.00 95.12 81 LYS A C 1
ATOM 645 O O . LYS A 1 81 ? -14.353 4.476 34.783 1.00 95.12 81 LYS A O 1
ATOM 650 N N . GLU A 1 82 ? -14.891 4.577 32.600 1.00 96.25 82 GLU A N 1
ATOM 651 C CA . GLU A 1 82 ? -16.197 5.234 32.758 1.00 96.25 82 GLU A CA 1
ATOM 652 C C . GLU A 1 82 ? -17.310 4.259 33.199 1.00 96.25 82 GLU A C 1
ATOM 654 O O . GLU A 1 82 ? -18.464 4.654 33.354 1.00 96.25 82 GLU A O 1
ATOM 659 N N . GLY A 1 83 ? -16.990 2.977 33.418 1.00 94.44 83 GLY A N 1
ATOM 660 C CA . GLY A 1 83 ? -17.929 1.974 33.919 1.00 94.44 83 GLY A CA 1
ATOM 661 C C . GLY A 1 83 ? -18.857 1.386 32.856 1.00 94.44 83 GLY A C 1
ATOM 662 O O . GLY A 1 83 ? -19.886 0.809 33.210 1.00 94.44 83 GLY A O 1
ATOM 663 N N . MET A 1 84 ? -18.530 1.520 31.565 1.00 94.81 84 MET A N 1
ATOM 664 C CA . MET A 1 84 ? -19.280 0.831 30.511 1.00 94.81 84 MET A CA 1
ATOM 665 C C . MET A 1 84 ? -19.083 -0.685 30.576 1.00 94.81 84 MET A C 1
ATOM 667 O O . MET A 1 84 ? -17.993 -1.178 30.862 1.00 94.81 84 MET A O 1
ATOM 671 N N . ASP A 1 85 ? -20.151 -1.418 30.258 1.00 95.69 85 ASP A N 1
ATOM 672 C CA . ASP A 1 85 ? -20.130 -2.875 30.174 1.00 95.69 85 ASP A CA 1
ATOM 673 C C . ASP A 1 85 ? -19.215 -3.370 29.042 1.00 95.69 85 ASP A C 1
ATOM 675 O O . ASP A 1 85 ? -19.187 -2.800 27.948 1.00 95.69 85 ASP A O 1
ATOM 679 N N . ILE A 1 86 ? -18.491 -4.462 29.295 1.00 92.94 86 ILE A N 1
ATOM 680 C CA . ILE A 1 86 ? -17.485 -4.989 28.369 1.00 92.94 86 ILE A CA 1
ATOM 681 C C . ILE A 1 86 ? -18.082 -5.431 27.028 1.00 92.94 86 ILE A C 1
ATOM 683 O O . ILE A 1 86 ? -17.451 -5.226 25.994 1.00 92.94 86 ILE A O 1
ATOM 687 N N . GLU A 1 87 ? -19.310 -5.956 27.005 1.00 94.94 87 GLU A N 1
ATOM 688 C CA . GLU A 1 87 ? -19.966 -6.368 25.758 1.00 94.94 87 GLU A CA 1
ATOM 689 C C . GLU A 1 87 ? -20.323 -5.143 24.899 1.00 94.94 87 GLU A C 1
ATOM 691 O O . GLU A 1 87 ? -20.205 -5.169 23.669 1.00 94.94 87 GLU A O 1
ATOM 696 N N . LEU A 1 88 ? -20.701 -4.028 25.539 1.00 94.38 88 LEU A N 1
ATOM 697 C CA . LEU A 1 88 ? -20.926 -2.756 24.852 1.00 94.38 88 LEU A CA 1
ATOM 698 C C . LEU A 1 88 ? -19.615 -2.174 24.307 1.00 94.38 88 LEU A C 1
ATOM 700 O O . LEU A 1 88 ? -19.596 -1.686 23.176 1.00 94.38 88 LEU A O 1
ATOM 704 N N . VAL A 1 89 ? -18.524 -2.253 25.074 1.00 95.31 89 VAL A N 1
ATOM 705 C CA . VAL A 1 89 ? -17.204 -1.786 24.628 1.00 95.31 89 VAL A CA 1
ATOM 706 C C . VAL A 1 89 ? -16.739 -2.568 23.399 1.00 95.31 89 VAL A C 1
ATOM 708 O O . VAL A 1 89 ? -16.403 -1.934 22.399 1.00 95.31 89 VAL A O 1
ATOM 711 N N . CYS A 1 90 ? -16.805 -3.906 23.416 1.00 95.00 90 CYS A N 1
ATOM 712 C CA . CYS A 1 90 ? -16.488 -4.749 22.254 1.00 95.00 90 CYS A CA 1
ATOM 713 C C . CYS A 1 90 ? -17.301 -4.341 21.015 1.00 95.00 90 CYS A C 1
ATOM 715 O O . CYS A 1 90 ? -16.765 -4.222 19.914 1.00 95.00 90 CYS A O 1
ATOM 717 N N . LYS A 1 91 ? -18.601 -4.065 21.188 1.00 94.56 91 LYS A N 1
ATOM 718 C CA . LYS A 1 91 ? -19.482 -3.643 20.090 1.00 94.56 91 LYS A CA 1
ATOM 719 C C . LYS A 1 91 ? -19.095 -2.284 19.496 1.00 94.56 91 LYS A C 1
ATOM 721 O O . LYS A 1 91 ? -19.249 -2.095 18.291 1.00 94.56 91 LYS A O 1
ATOM 726 N N . ILE A 1 92 ? -18.648 -1.333 20.318 1.00 93.12 92 ILE A N 1
ATOM 727 C CA . ILE A 1 92 ? -18.299 0.022 19.865 1.00 93.12 92 ILE A CA 1
ATOM 728 C C . ILE A 1 92 ? -16.909 0.054 19.223 1.00 93.12 92 ILE A C 1
ATOM 730 O O . ILE A 1 92 ? -16.730 0.690 18.187 1.00 93.12 92 ILE A O 1
ATOM 734 N N . THR A 1 93 ? -15.926 -0.610 19.830 1.00 92.00 93 THR A N 1
ATOM 735 C CA . THR A 1 93 ? -14.528 -0.562 19.372 1.00 92.00 93 THR A CA 1
ATOM 736 C C . THR A 1 93 ? -14.207 -1.620 18.322 1.00 92.00 93 THR A C 1
ATOM 738 O O . THR A 1 93 ? -13.203 -1.496 17.624 1.00 92.00 93 THR A O 1
ATOM 741 N N . GLY A 1 94 ? -15.056 -2.645 18.185 1.00 92.81 94 GLY A N 1
ATOM 742 C CA . GLY A 1 94 ? -14.835 -3.780 17.291 1.00 92.81 94 GLY A CA 1
ATOM 743 C C . GLY A 1 94 ? -13.724 -4.724 17.759 1.00 92.81 94 GLY A C 1
ATOM 744 O O . GLY A 1 94 ? -13.316 -5.591 16.992 1.00 92.81 94 GLY A O 1
ATOM 745 N N . LEU A 1 95 ? -13.225 -4.546 18.985 1.00 92.88 95 LEU A N 1
ATOM 746 C CA . LEU A 1 95 ? -12.206 -5.399 19.590 1.00 92.88 95 LEU A CA 1
ATOM 747 C C . LEU A 1 95 ? -12.836 -6.666 20.171 1.00 92.88 95 LEU A C 1
ATOM 749 O O . LEU A 1 95 ? -13.968 -6.636 20.665 1.00 92.88 95 LEU A O 1
ATOM 753 N N . ALA A 1 96 ? -12.091 -7.773 20.145 1.00 92.12 96 ALA A N 1
ATOM 754 C CA . ALA A 1 96 ? -12.480 -8.953 20.897 1.00 92.12 96 ALA A CA 1
ATOM 755 C C . ALA A 1 96 ? -12.253 -8.715 22.395 1.00 92.12 96 ALA A C 1
ATOM 757 O O . ALA A 1 96 ? -11.433 -7.893 22.804 1.00 92.12 96 ALA A O 1
ATOM 758 N N . LYS A 1 97 ? -12.959 -9.476 23.231 1.00 89.38 97 LYS A N 1
ATOM 759 C CA . LYS A 1 97 ? -12.815 -9.395 24.689 1.00 89.38 97 LYS A CA 1
ATOM 760 C C . LYS A 1 97 ? -11.371 -9.650 25.140 1.00 89.38 97 LYS A C 1
ATOM 762 O O . LYS A 1 97 ? -10.877 -8.941 26.010 1.00 89.38 97 LYS A O 1
ATOM 767 N N . ASP A 1 98 ? -10.700 -10.589 24.475 1.00 88.75 98 ASP A N 1
ATOM 768 C CA . ASP A 1 98 ? -9.295 -10.939 24.709 1.00 88.75 98 ASP A CA 1
ATOM 769 C C . ASP A 1 98 ? -8.316 -9.827 24.287 1.00 88.75 98 ASP A C 1
ATOM 771 O O . ASP A 1 98 ? -7.207 -9.772 24.798 1.00 88.75 98 ASP A O 1
ATOM 775 N N . ASP A 1 99 ? -8.710 -8.916 23.389 1.00 86.06 99 ASP A N 1
ATOM 776 C CA . ASP A 1 99 ? -7.874 -7.768 22.993 1.00 86.06 99 ASP A CA 1
ATOM 777 C C . ASP A 1 99 ? -7.983 -6.592 23.985 1.00 86.06 99 ASP A C 1
ATOM 779 O O . ASP A 1 99 ? -7.217 -5.622 23.919 1.00 86.06 99 ASP A O 1
ATOM 783 N N . ILE A 1 100 ? -8.978 -6.643 24.876 1.00 84.69 100 ILE A N 1
ATOM 784 C CA . ILE A 1 100 ? -9.277 -5.613 25.876 1.00 84.69 100 ILE A CA 1
ATOM 785 C C . ILE A 1 100 ? -8.755 -6.016 27.266 1.00 84.69 100 ILE A C 1
ATOM 787 O O . ILE A 1 100 ? -8.349 -5.132 28.025 1.00 84.69 100 ILE A O 1
ATOM 791 N N . MET A 1 101 ? -8.801 -7.313 27.599 1.00 75.31 101 MET A N 1
ATOM 792 C CA . MET A 1 101 ? -8.422 -7.900 28.896 1.00 75.31 101 MET A CA 1
ATOM 793 C C . MET A 1 101 ? -6.955 -8.328 28.959 1.00 75.31 101 MET A C 1
ATOM 795 O O . MET A 1 101 ? -6.353 -8.126 30.038 1.00 75.31 101 MET A O 1
#

Foldseek 3Di:
DVVVVCVVVVDDDLVPDPDPVSVVVVVVVVVPPADPVNVVVVVVVVVVVVVVVVVVVVVVVVVVVVVLLVVLQVQLVVCVVVVDDLVVSCVVSVDDSVSND

Radius of gyration: 31.13 Å; Cα contacts (8 Å, |Δi|>4): 35; chains: 1; bounding box: 47×18×84 Å

Sequence (101 aa):
MRAIDDSLDGQIDEATYTRSEILKIFQLIEKDTISPEDRARMLDERREEAYVVTKYQEGKAEGKAEGKAEEARRTANAMLKEGMDIELVCKITGLAKDDIM

Mean predicted aligned error: 13.75 Å